Protein AF-A0A6L7ND91-F1 (afdb_monomer)

pLDDT: mean 84.13, std 13.9, range [38.75, 97.88]

Solvent-accessible surface area (backbone atoms only — not comparable to full-atom values): 5614 Å² total; per-residue (Å²): 66,41,70,70,59,48,29,57,61,40,64,59,80,61,87,55,74,89,57,56,77,79,62,77,63,55,82,67,52,74,76,87,76,55,86,89,68,59,56,53,50,30,66,58,37,83,36,39,96,82,53,53,72,62,32,57,75,40,63,49,61,80,38,82,44,91,66,52,100,52,68,38,62,45,88,81,57,44,63,63,80,66,82,71,79,86,125

Nearest PDB structures (foldseek):
  4fwi-assembly1_B  TM=8.197E-01  e=1.663E-04  Caldanaerobacter subterraneus subsp. tengcongensis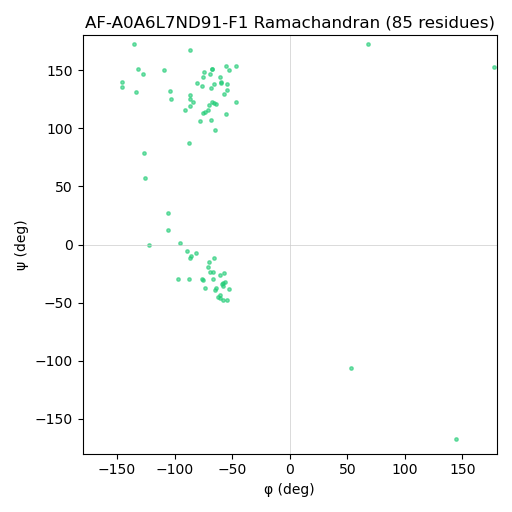 MB4

Secondary structure (DSSP, 8-state):
--HHHHHHHHTSPPSSGGGTTS----PPPSPPPPSSSPPSS-TTGGG-TT--HHHHHSPPPEEE-TTSSSEEE-SS-----PPPP--

Sequence (87 aa):
SHPYTQALVSAVPIPEPVHRGERTRILLPGDVPSPIDPPSACRFRTRCWKAQDLCASQTPRLERRLAGSGQSACHFPEPIRAPGPAS

Structure (mmCIF, N/CA/C/O backbone):
data_AF-A0A6L7ND91-F1
#
_entry.i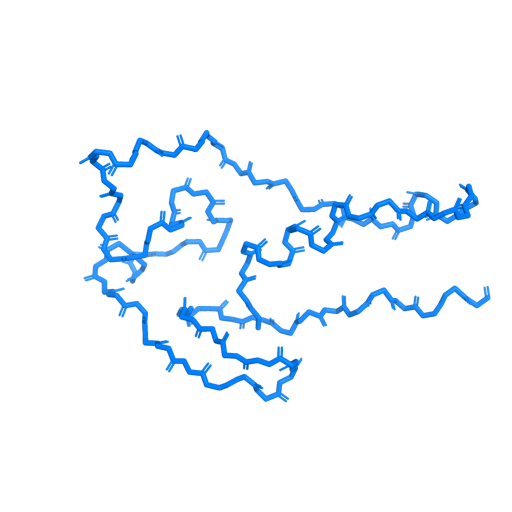d   AF-A0A6L7ND91-F1
#
loop_
_atom_site.group_PDB
_atom_site.id
_atom_site.type_symbol
_atom_site.label_atom_id
_atom_site.label_alt_id
_atom_site.label_comp_id
_atom_site.label_asym_id
_atom_site.label_entity_id
_atom_site.label_seq_id
_atom_site.pdbx_PDB_ins_code
_atom_site.Cartn_x
_atom_site.Cartn_y
_atom_site.Cartn_z
_atom_site.occupancy
_atom_site.B_iso_or_equiv
_atom_site.auth_seq_id
_atom_site.auth_comp_id
_atom_site.auth_asym_id
_atom_site.auth_atom_id
_atom_site.pdbx_PDB_model_num
ATOM 1 N N . SER A 1 1 ? 10.596 -2.961 1.808 1.00 87.81 1 SER A N 1
ATOM 2 C CA . SER A 1 1 ? 9.923 -1.852 1.112 1.00 87.81 1 SER A CA 1
ATOM 3 C C . SER A 1 1 ? 8.421 -2.052 1.142 1.00 87.81 1 SER A C 1
ATOM 5 O O . SER A 1 1 ? 7.970 -3.184 1.291 1.00 87.81 1 SER A O 1
ATOM 7 N N . HIS A 1 2 ? 7.661 -0.962 1.047 1.00 93.44 2 HIS A N 1
ATOM 8 C CA . HIS A 1 2 ? 6.203 -0.984 1.058 1.00 93.44 2 HIS A CA 1
ATOM 9 C C . HIS A 1 2 ? 5.645 -1.355 -0.336 1.00 93.44 2 HIS A C 1
ATOM 11 O O . HIS A 1 2 ? 6.147 -0.816 -1.326 1.00 93.44 2 HIS A O 1
ATOM 17 N N . PRO A 1 3 ? 4.593 -2.195 -0.443 1.00 93.31 3 PRO A N 1
ATOM 18 C CA . PRO A 1 3 ? 3.987 -2.579 -1.727 1.00 93.31 3 PRO A CA 1
ATOM 19 C C . PRO A 1 3 ? 3.580 -1.389 -2.613 1.00 93.31 3 PRO A C 1
ATOM 21 O O . PRO A 1 3 ? 3.836 -1.390 -3.810 1.00 93.31 3 PRO A O 1
ATOM 24 N N . TYR A 1 4 ? 3.056 -0.306 -2.029 1.00 92.62 4 TYR A N 1
ATOM 25 C CA . TYR A 1 4 ? 2.803 0.942 -2.771 1.00 92.62 4 TYR A CA 1
ATOM 26 C C . TYR A 1 4 ? 4.056 1.476 -3.490 1.00 92.62 4 TYR A C 1
ATOM 28 O O . TYR A 1 4 ? 4.015 1.767 -4.681 1.00 92.62 4 TYR A O 1
ATOM 36 N N . THR A 1 5 ? 5.194 1.550 -2.792 1.00 91.06 5 THR A N 1
ATOM 37 C CA . THR A 1 5 ? 6.461 2.008 -3.377 1.00 91.06 5 THR A CA 1
ATOM 38 C C . THR A 1 5 ? 6.948 1.057 -4.465 1.00 91.06 5 THR A C 1
ATOM 40 O O . THR A 1 5 ? 7.429 1.512 -5.496 1.00 91.06 5 THR A O 1
ATOM 43 N N . GLN A 1 6 ? 6.803 -0.257 -4.271 1.00 90.06 6 GLN A N 1
ATOM 44 C CA . GLN A 1 6 ? 7.154 -1.239 -5.300 1.00 90.06 6 GLN A CA 1
ATO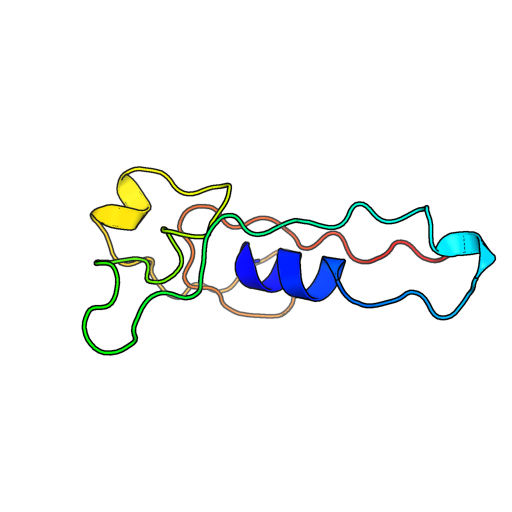M 45 C C . GLN A 1 6 ? 6.320 -1.040 -6.573 1.00 90.06 6 GLN A C 1
ATOM 47 O O . GLN A 1 6 ? 6.882 -1.040 -7.666 1.00 90.06 6 GLN A O 1
ATOM 52 N N . ALA A 1 7 ? 5.013 -0.798 -6.439 1.00 90.38 7 ALA A N 1
ATOM 53 C CA . ALA A 1 7 ? 4.151 -0.526 -7.584 1.00 90.38 7 ALA A CA 1
ATOM 54 C C . ALA A 1 7 ? 4.565 0.749 -8.328 1.00 90.38 7 ALA A C 1
ATOM 56 O O . ALA A 1 7 ? 4.723 0.707 -9.548 1.00 90.38 7 ALA A O 1
ATOM 57 N N . LEU A 1 8 ? 4.846 1.840 -7.604 1.00 90.12 8 LEU A N 1
ATOM 58 C CA . LEU A 1 8 ? 5.345 3.082 -8.204 1.00 90.12 8 LEU A CA 1
ATOM 59 C C . LEU A 1 8 ? 6.654 2.866 -8.976 1.00 90.12 8 LEU A C 1
ATOM 61 O O . LEU A 1 8 ? 6.764 3.281 -10.126 1.00 90.12 8 LEU A O 1
ATOM 65 N N . VAL A 1 9 ? 7.626 2.172 -8.377 1.00 88.12 9 VAL A N 1
ATOM 66 C CA . VAL A 1 9 ? 8.914 1.876 -9.029 1.00 88.12 9 VAL A CA 1
ATOM 67 C C . VAL A 1 9 ? 8.725 0.984 -10.262 1.00 88.12 9 VAL A C 1
ATOM 69 O O . VAL A 1 9 ? 9.394 1.195 -11.275 1.00 88.12 9 VAL A O 1
ATOM 72 N N . SER A 1 10 ? 7.795 0.023 -10.214 1.00 86.19 10 SER A N 1
ATOM 73 C CA . SER A 1 10 ? 7.484 -0.860 -11.350 1.00 86.19 10 SER A CA 1
ATOM 74 C C . SER A 1 10 ? 6.847 -0.126 -12.537 1.00 86.19 10 SER A C 1
ATOM 76 O O . SER A 1 10 ? 6.942 -0.596 -13.670 1.00 86.19 10 SER A O 1
ATOM 78 N N . ALA A 1 11 ? 6.217 1.027 -12.288 1.00 87.75 11 ALA A N 1
ATOM 79 C CA . ALA A 1 11 ? 5.559 1.838 -13.307 1.00 87.75 11 ALA A CA 1
ATOM 80 C C . ALA A 1 11 ? 6.511 2.818 -14.016 1.00 87.75 11 ALA A C 1
ATOM 82 O O . ALA A 1 11 ? 6.125 3.405 -15.027 1.00 87.75 11 ALA A O 1
ATOM 83 N N . VAL A 1 12 ? 7.745 2.991 -13.521 1.00 86.88 12 VAL A N 1
ATOM 84 C CA . VAL A 1 12 ? 8.739 3.884 -14.135 1.00 86.88 12 VAL A CA 1
ATOM 85 C C . VAL A 1 12 ? 9.103 3.365 -15.537 1.00 86.88 12 VAL A C 1
ATOM 87 O O . VAL A 1 12 ? 9.587 2.229 -15.646 1.00 86.88 12 VAL A O 1
ATOM 90 N N . PRO A 1 13 ? 8.894 4.165 -16.605 1.00 80.75 13 PRO A N 1
ATOM 91 C CA . PRO A 1 13 ? 9.246 3.778 -17.967 1.00 80.75 13 PRO A CA 1
ATOM 92 C C . PRO A 1 13 ? 10.746 3.519 -18.111 1.00 80.75 13 PRO A C 1
ATOM 94 O O . PRO A 1 13 ? 11.557 4.221 -17.512 1.00 80.75 13 PRO A O 1
ATOM 97 N N . ILE A 1 14 ? 11.114 2.540 -18.939 1.00 78.50 14 ILE A N 1
ATOM 98 C CA . ILE A 1 14 ? 12.507 2.357 -19.355 1.00 78.50 14 ILE A CA 1
ATOM 99 C C . ILE A 1 14 ? 12.765 3.253 -20.580 1.00 78.50 14 ILE A C 1
ATOM 101 O O . ILE A 1 14 ? 11.964 3.195 -21.526 1.00 78.50 14 ILE A O 1
ATOM 105 N N . PRO A 1 15 ? 13.832 4.080 -20.572 1.00 77.31 15 PRO A N 1
ATOM 106 C CA . PRO A 1 15 ? 14.178 4.946 -21.700 1.00 77.31 15 PRO A CA 1
ATOM 107 C C . PRO A 1 15 ? 14.457 4.147 -22.979 1.00 77.31 15 PRO A C 1
ATOM 109 O O . PRO A 1 15 ? 13.894 4.455 -24.034 1.00 77.31 15 PRO A O 1
ATOM 112 N N . GLU A 1 16 ? 15.239 3.070 -22.870 1.00 79.44 16 GLU A N 1
ATOM 113 C CA . GLU A 1 16 ? 15.630 2.218 -23.993 1.00 79.44 16 GLU A CA 1
ATOM 114 C C . GLU A 1 16 ? 14.443 1.392 -24.530 1.00 79.44 16 GLU A C 1
ATOM 116 O O . GLU A 1 16 ? 13.882 0.559 -23.809 1.00 79.44 16 GLU A O 1
ATOM 121 N N . PRO A 1 17 ? 14.068 1.554 -25.817 1.00 72.56 17 PRO A N 1
ATOM 122 C CA . PRO A 1 17 ? 12.932 0.856 -26.417 1.00 72.56 17 PRO A CA 1
ATOM 123 C C . PRO A 1 17 ? 13.017 -0.668 -26.349 1.00 72.56 17 PRO A C 1
ATOM 125 O O . PRO A 1 17 ? 11.991 -1.322 -26.168 1.00 72.56 17 PRO A O 1
ATOM 128 N N . VAL A 1 18 ? 14.229 -1.209 -26.484 1.00 79.25 18 VAL A N 1
ATOM 129 C CA . VAL A 1 18 ? 14.497 -2.652 -26.547 1.00 79.25 18 VAL A CA 1
ATOM 130 C C . VAL A 1 18 ? 14.183 -3.367 -25.230 1.00 79.25 18 VAL A C 1
ATOM 132 O O . VAL A 1 18 ? 13.712 -4.497 -25.251 1.00 79.25 18 VAL A O 1
ATOM 135 N N . HIS A 1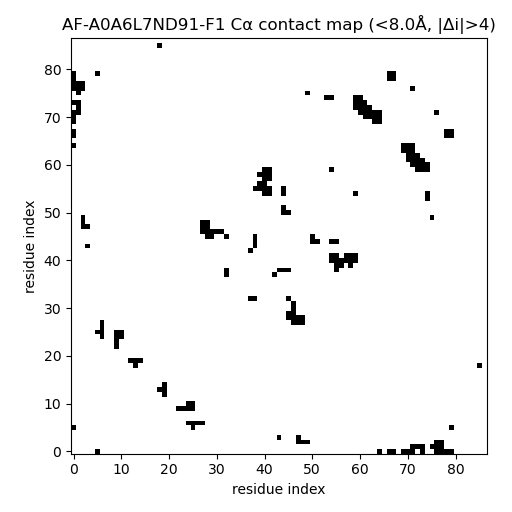 19 ? 14.314 -2.676 -24.096 1.00 72.81 19 HIS A N 1
ATOM 136 C CA . HIS A 1 19 ? 14.096 -3.245 -22.763 1.00 72.81 19 HIS A CA 1
ATOM 137 C C . HIS A 1 19 ? 12.670 -2.996 -22.228 1.00 72.81 19 HIS A C 1
ATOM 139 O O . HIS A 1 19 ? 12.336 -3.393 -21.111 1.00 72.81 19 HIS A O 1
ATOM 145 N N . ARG A 1 20 ? 11.779 -2.341 -22.998 1.00 66.31 20 ARG A N 1
ATOM 146 C CA . ARG A 1 20 ? 10.428 -1.970 -22.520 1.00 66.31 20 ARG A CA 1
ATOM 147 C C . ARG A 1 20 ? 9.557 -3.163 -22.100 1.00 66.31 20 ARG A C 1
ATOM 149 O O . ARG A 1 20 ? 8.667 -2.973 -21.271 1.00 66.31 20 ARG A O 1
ATOM 156 N N . GLY A 1 21 ? 9.796 -4.354 -22.653 1.00 66.75 21 GLY A N 1
ATOM 157 C CA . GLY A 1 21 ? 9.059 -5.585 -22.331 1.00 66.75 21 GLY A CA 1
ATOM 158 C C . GLY A 1 21 ? 9.601 -6.371 -21.132 1.00 66.75 21 GLY A C 1
ATOM 159 O O . GLY A 1 21 ? 8.926 -7.268 -20.638 1.00 66.75 21 GLY A O 1
ATOM 160 N N . GLU A 1 22 ? 10.791 -6.035 -20.633 1.00 72.44 22 GLU A N 1
ATOM 161 C CA . GLU A 1 22 ? 11.507 -6.848 -19.636 1.00 72.44 22 GLU A CA 1
ATOM 162 C C . GLU A 1 22 ? 11.023 -6.620 -18.198 1.00 72.44 22 GLU A C 1
ATOM 164 O O . GLU A 1 22 ? 11.418 -7.328 -17.270 1.00 72.44 22 GLU A O 1
ATOM 169 N N . ARG A 1 23 ? 10.145 -5.631 -17.988 1.00 71.75 23 ARG A N 1
ATOM 170 C CA . ARG A 1 23 ? 9.595 -5.306 -16.671 1.00 71.75 23 ARG A CA 1
ATOM 171 C C . ARG A 1 23 ? 8.171 -5.801 -16.490 1.00 71.75 23 ARG A C 1
ATOM 173 O O . ARG A 1 23 ? 7.246 -5.379 -17.182 1.00 71.75 23 ARG A O 1
ATOM 180 N N . THR A 1 24 ? 7.974 -6.573 -15.428 1.00 78.81 24 THR A N 1
ATOM 181 C CA . THR A 1 24 ? 6.648 -6.862 -14.884 1.00 78.81 24 THR A CA 1
ATOM 182 C C . THR A 1 24 ? 6.127 -5.641 -14.125 1.00 78.81 24 THR A C 1
ATOM 184 O O . THR A 1 24 ? 6.669 -5.261 -13.085 1.00 78.81 24 THR A O 1
ATOM 187 N N . ARG A 1 25 ? 5.069 -5.015 -14.646 1.00 83.94 25 ARG A N 1
ATOM 188 C CA . ARG A 1 25 ? 4.348 -3.943 -13.947 1.00 83.94 25 ARG A CA 1
ATOM 189 C C . ARG A 1 25 ? 3.471 -4.543 -12.860 1.00 83.94 25 ARG A C 1
ATOM 191 O O . ARG A 1 25 ? 2.767 -5.521 -13.103 1.00 83.94 25 ARG A O 1
ATOM 198 N N . ILE A 1 26 ? 3.472 -3.925 -11.687 1.00 88.69 26 ILE A N 1
ATOM 199 C CA . ILE A 1 26 ? 2.554 -4.297 -10.617 1.00 88.69 26 ILE A CA 1
ATOM 200 C C . ILE A 1 26 ? 1.292 -3.448 -10.758 1.00 88.69 26 ILE A C 1
ATOM 202 O O . ILE A 1 26 ? 1.338 -2.225 -10.620 1.00 88.69 26 ILE A O 1
ATOM 206 N N . LEU A 1 27 ? 0.163 -4.097 -11.037 1.00 89.19 27 LEU A N 1
ATOM 207 C CA . LEU A 1 27 ? -1.138 -3.440 -11.108 1.00 89.19 27 LEU A CA 1
ATOM 208 C C . LEU A 1 27 ? -1.760 -3.383 -9.712 1.00 89.19 27 LEU A C 1
ATOM 210 O O . LEU A 1 27 ? -1.895 -4.404 -9.040 1.00 89.19 27 LEU A O 1
ATOM 214 N N . LEU A 1 28 ? -2.133 -2.180 -9.277 1.00 89.44 28 LEU A N 1
ATOM 215 C CA . LEU A 1 28 ? -2.848 -1.997 -8.020 1.00 89.44 28 LEU A CA 1
ATOM 216 C C . LEU A 1 28 ? -4.346 -2.229 -8.244 1.00 89.44 28 LEU A C 1
ATOM 218 O O . LEU A 1 28 ? -4.928 -1.521 -9.069 1.00 89.44 28 LEU A O 1
ATOM 222 N N . PRO A 1 29 ? -4.982 -3.174 -7.529 1.00 87.06 29 PRO A N 1
ATOM 223 C CA . PRO A 1 29 ? -6.422 -3.356 -7.607 1.00 87.06 29 PRO A CA 1
ATOM 224 C C . PRO A 1 29 ? -7.169 -2.164 -6.999 1.00 87.06 29 PRO A C 1
ATOM 226 O O . PRO A 1 29 ? -6.690 -1.510 -6.067 1.00 87.06 29 PRO A O 1
ATOM 229 N N . GLY A 1 30 ? -8.373 -1.928 -7.517 1.00 83.12 30 GLY A N 1
ATOM 230 C CA . GLY A 1 30 ? -9.320 -0.955 -6.985 1.00 83.12 30 GLY A CA 1
ATOM 231 C C . GLY A 1 30 ? -8.912 0.514 -7.134 1.00 83.12 30 GLY A C 1
ATOM 232 O O . GLY A 1 30 ? -7.787 0.871 -7.511 1.00 83.12 30 GLY A O 1
ATOM 233 N N . ASP A 1 31 ? -9.864 1.374 -6.787 1.00 81.00 31 ASP A N 1
ATOM 234 C CA . ASP A 1 31 ? -9.735 2.826 -6.854 1.00 81.00 31 ASP A CA 1
ATOM 235 C C . ASP A 1 31 ? -9.104 3.432 -5.598 1.00 81.00 31 ASP A C 1
ATOM 237 O O . ASP A 1 31 ? -8.934 2.789 -4.558 1.00 81.00 31 ASP A O 1
ATOM 241 N N . VAL A 1 32 ? -8.720 4.705 -5.706 1.00 82.94 32 VAL A N 1
ATOM 242 C CA . VAL A 1 32 ? -8.229 5.492 -4.572 1.00 82.94 32 VAL A CA 1
ATOM 243 C C . VAL A 1 32 ? -9.380 5.689 -3.574 1.00 82.94 32 VAL A C 1
ATOM 245 O O . VAL A 1 32 ? -10.403 6.257 -3.953 1.00 82.94 32 VAL A O 1
ATOM 248 N N . PRO A 1 33 ? -9.241 5.252 -2.308 1.00 82.50 33 PRO A N 1
ATOM 249 C CA . PRO A 1 33 ? -10.285 5.454 -1.312 1.00 82.50 33 PRO A CA 1
ATOM 250 C C . PRO A 1 33 ? -10.442 6.940 -0.973 1.00 82.50 33 PRO A C 1
ATOM 252 O O . PRO A 1 33 ? -9.477 7.709 -1.019 1.00 82.50 33 PRO A O 1
ATOM 255 N N . SER A 1 34 ? -11.657 7.329 -0.584 1.00 83.31 34 SER A N 1
ATOM 256 C CA . SER A 1 34 ? -11.947 8.691 -0.136 1.00 83.31 34 SER A CA 1
ATOM 257 C C . SER A 1 34 ? -11.093 9.067 1.085 1.00 83.31 34 SER A C 1
ATOM 259 O O . SER A 1 34 ? -10.936 8.259 2.002 1.00 83.31 34 SER A O 1
ATOM 261 N N . PRO A 1 35 ? -10.552 10.297 1.151 1.00 84.50 35 PRO A N 1
ATOM 262 C CA . PRO A 1 35 ? -9.825 10.763 2.327 1.00 84.50 35 PRO A CA 1
ATOM 263 C C . PRO A 1 35 ? -10.730 11.026 3.542 1.00 84.50 35 PRO A C 1
ATOM 265 O O . PRO A 1 35 ? -10.203 11.067 4.653 1.00 84.50 35 PRO A O 1
ATOM 268 N N . ILE A 1 36 ? -12.047 11.193 3.340 1.00 89.31 36 ILE A N 1
ATOM 269 C CA . ILE A 1 36 ? -13.031 11.483 4.401 1.00 89.31 36 ILE A CA 1
ATOM 270 C C . ILE A 1 36 ? -13.310 10.245 5.261 1.00 89.31 36 ILE A C 1
ATOM 272 O O . ILE A 1 36 ? -13.445 10.370 6.473 1.00 89.31 36 ILE A O 1
ATOM 276 N N . ASP A 1 37 ? -13.346 9.061 4.646 1.00 85.94 37 ASP A N 1
ATOM 277 C CA . ASP A 1 37 ? -13.555 7.784 5.335 1.00 85.94 37 ASP A CA 1
ATOM 278 C C . ASP A 1 37 ? -12.425 6.806 4.978 1.00 85.94 37 ASP A C 1
ATOM 280 O O . ASP A 1 37 ? -12.545 5.983 4.063 1.00 85.94 37 ASP A O 1
ATOM 284 N N . PRO A 1 38 ? -11.247 6.962 5.609 1.00 86.81 38 PRO A N 1
ATOM 285 C CA . PRO A 1 38 ? -10.101 6.146 5.274 1.00 86.81 38 PRO A CA 1
ATOM 286 C C . PRO A 1 38 ? -10.248 4.722 5.824 1.00 86.81 38 PRO A C 1
ATOM 288 O O . PRO A 1 38 ? -10.740 4.529 6.936 1.00 86.81 38 PRO A O 1
ATOM 291 N N . PRO A 1 39 ? -9.691 3.712 5.131 1.00 90.38 39 PRO A N 1
ATOM 292 C CA . PRO A 1 39 ? -9.614 2.367 5.682 1.00 90.38 39 PRO A CA 1
ATOM 293 C C . PRO A 1 39 ? -8.911 2.371 7.053 1.00 90.38 39 PRO A C 1
ATOM 295 O O . PRO A 1 39 ? -7.836 2.957 7.200 1.00 90.38 39 PRO A O 1
ATOM 298 N N . SER A 1 40 ? -9.496 1.679 8.039 1.00 93.69 40 SER A N 1
ATOM 299 C CA . SER A 1 40 ? -8.880 1.400 9.350 1.00 93.69 40 SER A CA 1
ATOM 300 C C . SER A 1 40 ? -7.426 0.885 9.271 1.00 93.69 40 SER A C 1
ATOM 302 O O . SER A 1 40 ? -7.020 0.233 8.310 1.00 93.69 40 SER A O 1
ATOM 304 N N . ALA A 1 41 ? -6.626 1.110 10.313 1.00 96.00 41 ALA A N 1
ATOM 305 C CA . ALA A 1 41 ? -5.267 0.570 10.399 1.00 96.00 41 ALA A CA 1
ATOM 306 C C . ALA A 1 41 ? -4.384 0.908 9.169 1.00 96.00 41 ALA A C 1
ATOM 308 O O . ALA A 1 41 ? -3.933 2.045 9.013 1.00 96.00 41 ALA A O 1
ATOM 309 N N . CYS A 1 42 ? -4.109 -0.054 8.281 1.00 96.25 42 CYS A N 1
ATOM 310 C CA . CYS A 1 42 ? -3.373 0.198 7.045 1.00 96.25 42 CYS A CA 1
ATOM 311 C C . CYS A 1 42 ? -4.271 0.855 5.984 1.00 96.25 42 CYS A C 1
ATOM 313 O O . CYS A 1 42 ? -5.054 0.189 5.304 1.00 96.25 42 CYS A O 1
ATOM 315 N N . ARG A 1 43 ? -4.064 2.158 5.753 1.00 93.44 43 ARG A N 1
ATOM 316 C CA . ARG A 1 43 ? -4.786 2.951 4.736 1.00 93.44 43 ARG A CA 1
ATOM 317 C C . ARG A 1 43 ? -4.661 2.405 3.310 1.00 93.44 43 ARG A C 1
ATOM 319 O O . ARG A 1 43 ? -5.518 2.669 2.478 1.00 93.44 43 ARG A O 1
ATOM 326 N N . PHE A 1 44 ? -3.593 1.660 3.016 1.00 94.94 44 PHE A N 1
ATOM 327 C CA . PHE A 1 44 ? -3.345 1.092 1.688 1.00 94.94 44 PHE A CA 1
ATOM 328 C C . PHE A 1 44 ? -3.969 -0.300 1.491 1.00 94.94 44 PHE A C 1
ATOM 330 O O . PHE A 1 44 ? -3.921 -0.836 0.386 1.00 94.94 44 PHE A O 1
ATOM 337 N N . ARG A 1 45 ? -4.559 -0.915 2.529 1.00 94.50 45 ARG A N 1
ATOM 338 C CA . ARG A 1 45 ? -4.989 -2.323 2.464 1.00 94.50 45 ARG A CA 1
ATOM 339 C C . ARG A 1 45 ? -5.979 -2.616 1.334 1.00 94.50 45 ARG A C 1
ATOM 341 O O . ARG A 1 45 ? -5.917 -3.691 0.763 1.00 94.50 45 ARG A O 1
ATOM 348 N N . T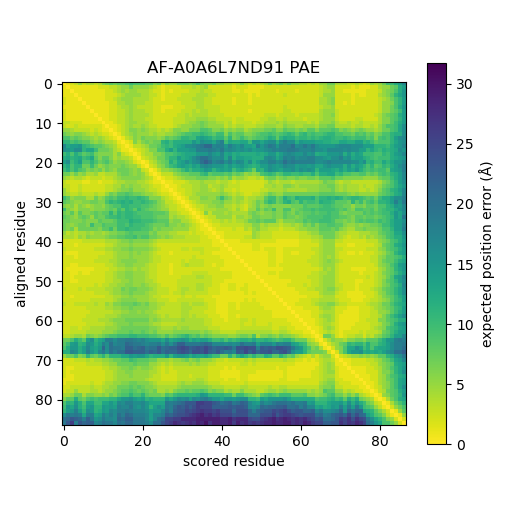HR A 1 46 ? -6.848 -1.667 0.987 1.00 93.81 46 THR A N 1
ATOM 349 C CA . THR A 1 46 ? -7.890 -1.851 -0.039 1.00 93.81 46 THR A CA 1
ATOM 350 C C . THR A 1 46 ? -7.328 -1.937 -1.456 1.00 93.81 46 THR A C 1
ATOM 352 O O . THR A 1 46 ? -8.028 -2.375 -2.360 1.00 93.81 46 THR A O 1
ATOM 355 N N . ARG A 1 47 ? -6.062 -1.545 -1.646 1.00 94.81 47 ARG A N 1
ATOM 356 C CA . ARG A 1 47 ? -5.353 -1.565 -2.934 1.00 94.81 47 ARG A CA 1
ATOM 357 C C . ARG A 1 47 ? -4.073 -2.397 -2.905 1.00 94.81 47 ARG A C 1
ATOM 359 O O . ARG A 1 47 ? -3.341 -2.464 -3.888 1.00 94.81 47 ARG A O 1
ATOM 366 N N . CYS A 1 48 ? -3.742 -2.987 -1.762 1.00 94.75 48 CYS A N 1
ATOM 367 C CA . CYS A 1 48 ? -2.529 -3.768 -1.596 1.00 94.75 48 CYS A CA 1
ATOM 368 C C . CYS A 1 48 ? -2.793 -5.211 -2.028 1.00 94.75 48 CYS A C 1
ATOM 370 O O . CYS A 1 48 ? -3.572 -5.906 -1.383 1.00 94.75 48 CYS A O 1
ATOM 372 N N . TRP A 1 49 ? -2.081 -5.707 -3.044 1.00 93.19 49 TRP A N 1
ATOM 373 C CA . TRP A 1 49 ? -2.187 -7.113 -3.469 1.00 93.19 49 TRP A CA 1
ATOM 374 C C . TRP A 1 49 ? -1.670 -8.114 -2.418 1.00 93.19 49 TRP A C 1
ATOM 376 O O . TRP A 1 49 ? -1.883 -9.312 -2.549 1.00 93.19 49 TRP A O 1
ATOM 386 N N . LYS A 1 50 ? -0.987 -7.624 -1.373 1.00 94.12 50 LYS A N 1
ATOM 387 C CA . LYS A 1 50 ? -0.505 -8.408 -0.225 1.00 94.12 50 LYS A CA 1
ATOM 388 C C . LYS A 1 50 ? -1.314 -8.172 1.052 1.00 94.12 50 LYS A C 1
ATOM 390 O O . LYS A 1 50 ? -0.824 -8.474 2.140 1.00 94.12 50 LYS A O 1
ATOM 395 N N . ALA A 1 51 ? -2.473 -7.518 0.967 1.00 95.50 51 ALA A N 1
ATOM 396 C CA . ALA A 1 51 ? -3.291 -7.273 2.148 1.00 95.50 51 ALA A CA 1
ATOM 397 C C . ALA A 1 51 ? -3.700 -8.596 2.810 1.00 95.50 51 ALA A C 1
ATOM 399 O O . ALA A 1 51 ? -4.040 -9.560 2.136 1.00 95.50 51 ALA A O 1
ATOM 400 N N . GLN A 1 52 ? -3.665 -8.608 4.139 1.00 96.56 52 GLN A N 1
ATOM 401 C CA . GLN A 1 52 ? -4.168 -9.690 4.984 1.00 96.56 52 GLN A CA 1
ATOM 402 C C . GLN A 1 52 ? -4.971 -9.069 6.132 1.00 96.56 52 GLN A C 1
ATOM 404 O O . GLN A 1 52 ? -4.921 -7.848 6.328 1.00 96.56 52 GLN A O 1
ATOM 409 N N . ASP A 1 53 ? -5.645 -9.887 6.937 1.00 97.06 53 ASP A N 1
ATOM 410 C CA . ASP A 1 53 ? -6.512 -9.427 8.035 1.00 97.06 53 ASP A CA 1
ATOM 411 C C . ASP A 1 53 ? -5.791 -8.529 9.051 1.00 97.06 53 ASP A C 1
ATOM 413 O O . ASP A 1 53 ? -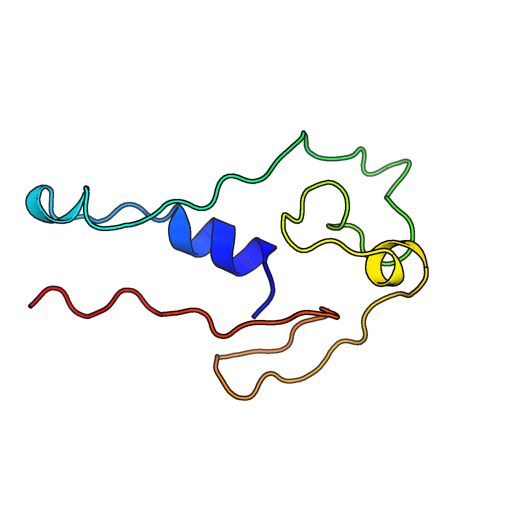6.358 -7.564 9.577 1.00 97.06 53 ASP A O 1
ATOM 417 N N . LEU A 1 54 ? -4.493 -8.765 9.268 1.00 97.69 54 LEU A N 1
ATOM 418 C CA . LEU A 1 54 ? -3.658 -7.929 10.132 1.00 97.69 54 LEU A CA 1
ATOM 419 C C . LEU A 1 54 ? -3.616 -6.461 9.666 1.00 97.69 54 LEU A C 1
ATOM 421 O O . LEU A 1 54 ? -3.585 -5.540 10.480 1.00 97.69 54 LEU A O 1
ATOM 425 N N . CYS A 1 55 ? -3.675 -6.221 8.353 1.00 97.38 55 CYS A N 1
ATOM 426 C CA . CYS A 1 55 ? -3.687 -4.877 7.776 1.00 97.38 55 CYS A CA 1
ATOM 427 C C . CYS A 1 55 ? -4.993 -4.118 8.054 1.00 97.38 55 CYS A C 1
ATOM 429 O O . CYS A 1 55 ? -4.991 -2.888 8.003 1.00 97.38 55 CYS A O 1
ATOM 431 N N . ALA A 1 56 ? -6.099 -4.820 8.308 1.00 96.75 56 ALA A N 1
ATOM 432 C CA . ALA A 1 56 ? -7.386 -4.212 8.648 1.00 96.75 56 ALA A CA 1
ATOM 433 C C . ALA A 1 56 ? -7.536 -3.947 10.152 1.00 96.75 56 ALA A C 1
ATOM 435 O O . ALA A 1 56 ? -8.217 -2.993 10.537 1.00 96.75 56 ALA A O 1
ATOM 436 N N . SER A 1 57 ? -6.890 -4.774 10.975 1.00 97.69 57 SER A N 1
ATOM 437 C CA . SER A 1 57 ? -7.036 -4.780 12.433 1.00 97.69 57 SER A CA 1
ATOM 438 C C . SER A 1 57 ? -5.954 -3.992 13.173 1.00 97.69 57 SER A C 1
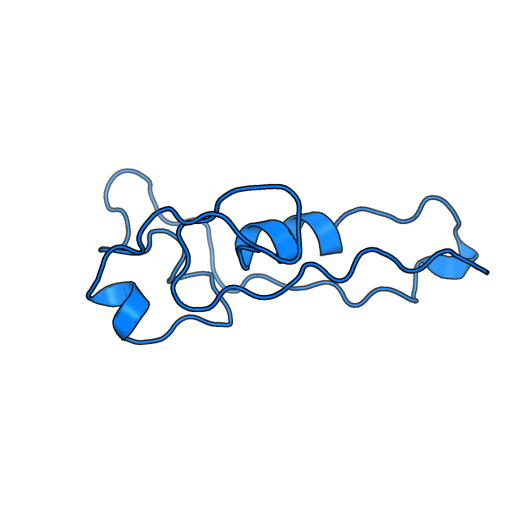ATOM 440 O O . SER A 1 57 ? -6.236 -3.448 14.237 1.00 97.69 57 SER A O 1
ATOM 442 N N . GLN A 1 58 ? -4.731 -3.894 12.639 1.00 97.88 58 GLN A N 1
ATOM 443 C CA . GLN A 1 58 ? -3.605 -3.277 13.349 1.00 97.88 58 GLN A CA 1
ATOM 444 C C . GLN A 1 58 ? -2.829 -2.292 12.480 1.00 97.88 58 GLN A C 1
ATOM 446 O O . GLN A 1 58 ? -2.422 -2.605 11.359 1.00 97.88 58 GLN A O 1
ATOM 451 N N . THR A 1 59 ? -2.576 -1.096 13.011 1.00 97.25 59 THR A N 1
ATOM 452 C CA . THR A 1 59 ? -1.747 -0.091 12.336 1.00 97.25 59 THR A CA 1
ATOM 453 C C . THR A 1 59 ? -0.293 -0.574 12.279 1.00 97.25 59 THR A C 1
ATOM 455 O O . THR A 1 59 ? 0.294 -0.836 13.332 1.00 97.25 59 THR A O 1
ATOM 458 N N . PRO A 1 60 ? 0.320 -0.695 11.086 1.00 96.81 60 PRO A N 1
ATOM 459 C CA . PRO A 1 60 ? 1.712 -1.112 10.982 1.00 96.81 60 PRO A CA 1
ATOM 460 C C . PRO A 1 60 ? 2.649 -0.066 11.588 1.00 96.81 60 PRO A C 1
ATOM 462 O O . PRO A 1 60 ? 2.488 1.135 11.367 1.00 96.81 60 PRO A O 1
ATOM 465 N N . ARG A 1 61 ? 3.663 -0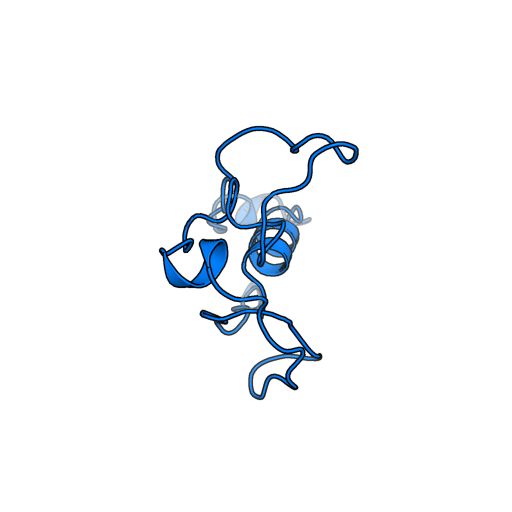.527 12.325 1.00 96.06 61 ARG A N 1
ATOM 466 C CA . ARG A 1 61 ? 4.686 0.349 12.907 1.00 96.06 61 ARG A CA 1
ATOM 467 C C . ARG A 1 61 ? 5.661 0.827 11.839 1.00 96.06 61 ARG A C 1
ATOM 469 O O . ARG A 1 61 ? 6.001 0.085 10.917 1.00 96.06 61 ARG A O 1
ATOM 476 N N . LEU A 1 62 ? 6.125 2.067 11.977 1.00 95.00 62 LEU A N 1
ATOM 477 C CA . LEU A 1 62 ? 7.188 2.604 11.139 1.00 95.00 62 LEU A CA 1
ATOM 478 C C . LEU A 1 62 ? 8.524 1.983 11.557 1.00 95.00 62 LEU A C 1
ATOM 480 O O . LEU A 1 62 ? 9.006 2.221 12.660 1.00 95.00 62 LEU A O 1
ATOM 484 N N . GLU A 1 63 ? 9.119 1.194 10.667 1.00 93.38 63 GLU A N 1
ATOM 485 C CA . GLU A 1 63 ? 10.357 0.462 10.942 1.00 93.38 63 GLU A CA 1
ATOM 486 C C . GLU A 1 63 ? 11.408 0.726 9.868 1.00 93.38 63 GLU A C 1
ATOM 488 O O . GLU A 1 63 ? 11.089 0.854 8.680 1.00 93.38 63 GLU A O 1
ATOM 493 N N . ARG A 1 64 ? 12.682 0.744 10.272 1.00 90.94 64 ARG A N 1
ATOM 494 C CA . ARG A 1 64 ? 13.824 0.782 9.352 1.00 90.94 64 ARG A CA 1
ATOM 495 C C . ARG A 1 64 ? 13.917 -0.539 8.584 1.00 90.94 64 ARG A C 1
ATOM 497 O O . ARG A 1 64 ? 13.803 -1.609 9.176 1.00 90.94 64 ARG A O 1
ATOM 504 N N . ARG A 1 65 ? 14.131 -0.481 7.265 1.00 87.50 65 ARG A N 1
ATOM 505 C CA . ARG A 1 65 ? 14.237 -1.680 6.417 1.00 87.50 65 ARG A CA 1
ATOM 506 C C . ARG A 1 65 ? 15.690 -1.950 6.042 1.00 87.50 65 ARG A C 1
ATOM 508 O O . ARG A 1 65 ? 16.397 -1.051 5.614 1.00 87.50 65 ARG A O 1
ATOM 515 N N . LEU A 1 66 ? 16.114 -3.203 6.209 1.00 69.50 66 LEU A N 1
ATOM 516 C CA . LEU A 1 66 ? 17.507 -3.629 6.022 1.00 69.50 66 LEU A CA 1
ATOM 517 C C . LEU A 1 66 ? 17.907 -3.743 4.538 1.00 69.50 66 LEU A C 1
ATOM 519 O O . LEU A 1 66 ? 19.057 -3.510 4.197 1.00 69.50 66 LEU A O 1
ATOM 523 N N . ALA A 1 67 ? 16.955 -4.063 3.652 1.00 64.50 67 ALA A N 1
ATOM 524 C CA . ALA A 1 67 ? 17.200 -4.388 2.239 1.00 64.50 67 ALA A CA 1
ATOM 525 C C . ALA A 1 67 ? 16.803 -3.269 1.245 1.00 64.50 67 ALA A C 1
ATOM 527 O O . ALA A 1 67 ? 16.401 -3.542 0.116 1.00 64.50 67 ALA A O 1
ATOM 528 N N . GLY A 1 68 ? 16.826 -2.005 1.672 1.00 60.78 68 GLY A N 1
ATOM 529 C CA . GLY A 1 68 ? 16.517 -0.851 0.823 1.00 60.78 68 GLY A CA 1
ATOM 530 C C . GLY A 1 68 ? 16.567 0.456 1.609 1.00 60.78 68 GLY A C 1
ATOM 531 O O . GLY A 1 68 ? 16.348 0.459 2.818 1.00 60.78 68 GLY A O 1
ATOM 532 N N . SER A 1 69 ? 16.857 1.567 0.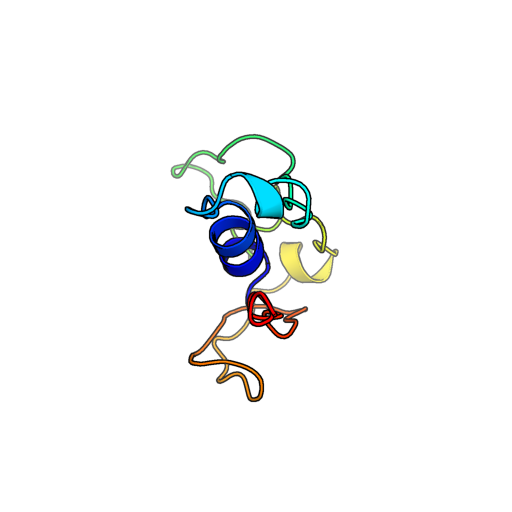934 1.00 61.31 69 SER A N 1
ATOM 533 C CA . SER A 1 69 ? 16.971 2.892 1.546 1.00 61.31 69 SER A CA 1
ATOM 534 C C . SER A 1 69 ? 15.625 3.365 2.109 1.00 61.31 69 SER A C 1
ATOM 536 O O . SER A 1 69 ? 14.771 3.874 1.388 1.00 61.31 69 SER A O 1
ATOM 538 N N . GLY A 1 70 ? 15.421 3.200 3.420 1.00 80.19 70 GLY A N 1
ATOM 539 C CA . GLY A 1 70 ? 14.392 3.941 4.145 1.00 80.19 70 GLY A CA 1
ATOM 540 C C . GLY A 1 70 ? 13.681 3.200 5.272 1.00 80.19 70 GLY A C 1
ATOM 541 O O . GLY A 1 70 ? 14.078 2.136 5.752 1.00 80.19 70 GLY A O 1
ATOM 542 N N . GLN A 1 71 ? 12.595 3.829 5.709 1.00 91.62 71 GLN A N 1
ATOM 543 C CA . GLN A 1 71 ? 11.662 3.310 6.700 1.00 91.62 71 GLN A CA 1
ATOM 544 C C . GLN A 1 71 ? 10.352 2.953 5.998 1.00 91.62 71 GLN A C 1
ATOM 546 O O . GLN A 1 71 ? 9.988 3.584 5.005 1.00 91.62 71 GLN A O 1
ATOM 551 N N . SER A 1 72 ? 9.619 1.959 6.494 1.00 92.62 72 SER A N 1
ATOM 552 C CA . SER A 1 72 ? 8.255 1.725 6.018 1.00 92.62 72 SER A CA 1
ATOM 553 C C . SER A 1 72 ? 7.334 1.224 7.117 1.00 92.62 72 SER A C 1
ATOM 555 O O . SER A 1 72 ? 7.707 0.340 7.885 1.00 92.62 72 SER A O 1
ATOM 557 N N . ALA A 1 73 ? 6.101 1.728 7.124 1.00 95.38 73 ALA A N 1
ATOM 558 C CA . ALA A 1 73 ? 5.007 1.199 7.927 1.00 95.38 73 ALA A CA 1
ATOM 559 C C . ALA A 1 73 ? 4.294 0.087 7.146 1.00 95.38 73 ALA A C 1
ATOM 561 O O . ALA A 1 73 ? 3.375 0.344 6.377 1.00 95.38 73 ALA A O 1
ATOM 562 N N . CYS A 1 74 ? 4.784 -1.149 7.261 1.00 95.81 74 CYS A N 1
ATOM 563 C CA . CYS A 1 74 ? 4.236 -2.307 6.553 1.00 95.81 74 CYS A CA 1
ATOM 564 C C . CYS A 1 74 ? 4.361 -3.567 7.410 1.00 95.81 74 CYS A C 1
ATOM 566 O O . CYS A 1 74 ? 5.437 -3.818 7.947 1.00 95.81 74 CYS A O 1
ATOM 568 N N . HIS A 1 75 ? 3.302 -4.372 7.469 1.00 96.44 75 HIS A N 1
ATOM 569 C CA . HIS A 1 75 ? 3.344 -5.696 8.100 1.00 96.44 75 HIS A CA 1
ATOM 570 C C . HIS A 1 75 ? 4.072 -6.736 7.240 1.00 96.44 75 HIS A C 1
ATOM 572 O O . HIS A 1 75 ? 4.720 -7.625 7.772 1.00 96.44 75 HIS A O 1
ATOM 578 N N . PHE A 1 76 ? 4.014 -6.597 5.908 1.00 94.81 76 PHE A N 1
ATOM 579 C CA . PHE A 1 76 ? 4.559 -7.577 4.954 1.00 94.81 76 PHE A CA 1
ATOM 580 C C . PHE A 1 76 ? 5.537 -6.946 3.945 1.00 94.81 76 PHE A C 1
ATOM 582 O O . PHE A 1 76 ? 5.308 -7.008 2.728 1.00 94.81 76 PHE A O 1
ATOM 589 N N . PRO A 1 77 ? 6.612 -6.291 4.421 1.00 92.00 77 PRO A N 1
ATOM 590 C CA . PRO A 1 77 ? 7.573 -5.613 3.564 1.00 92.00 77 PRO A CA 1
ATOM 591 C C . PRO A 1 77 ? 8.403 -6.608 2.746 1.00 92.00 77 PRO A C 1
ATOM 593 O O . PRO A 1 77 ? 8.807 -7.654 3.239 1.00 92.00 77 PRO A O 1
ATOM 596 N N . GLU A 1 78 ? 8.768 -6.218 1.529 1.00 87.88 78 GLU A N 1
ATOM 597 C CA . GLU A 1 78 ? 9.702 -6.978 0.685 1.00 87.88 78 GLU A CA 1
ATOM 598 C C . GLU A 1 78 ? 10.784 -6.065 0.114 1.00 87.88 78 GLU A C 1
ATOM 600 O O . GLU A 1 78 ? 10.536 -4.862 -0.060 1.00 87.88 78 GLU A O 1
ATOM 605 N N . PRO A 1 79 ? 11.992 -6.579 -0.157 1.00 82.50 79 PRO A N 1
ATOM 606 C CA . PRO A 1 79 ? 13.019 -5.803 -0.841 1.00 82.50 79 PRO A CA 1
ATOM 607 C C . PRO A 1 79 ? 12.471 -5.258 -2.167 1.00 82.50 79 PRO A C 1
ATOM 609 O O . PRO A 1 79 ? 11.751 -5.951 -2.883 1.00 82.50 79 PRO A O 1
ATOM 612 N N . ILE A 1 80 ? 12.788 -3.999 -2.496 1.00 74.00 80 ILE A N 1
ATOM 613 C CA . ILE A 1 80 ? 12.629 -3.558 -3.886 1.00 74.00 80 ILE A CA 1
ATOM 614 C C . ILE A 1 80 ? 13.733 -4.269 -4.645 1.00 74.00 80 ILE A C 1
ATOM 616 O O . ILE A 1 80 ? 14.911 -4.015 -4.401 1.00 74.00 80 ILE A O 1
ATOM 620 N N . ARG A 1 81 ? 13.356 -5.150 -5.565 1.00 65.81 81 ARG A N 1
ATOM 621 C CA . ARG A 1 81 ? 14.297 -5.593 -6.581 1.00 65.81 81 ARG A CA 1
ATOM 622 C C . ARG A 1 81 ? 14.538 -4.375 -7.470 1.00 65.81 81 ARG A C 1
ATOM 624 O O . ARG A 1 81 ? 13.621 -3.922 -8.155 1.00 65.81 81 ARG A O 1
ATOM 631 N N . ALA A 1 82 ? 15.720 -3.772 -7.358 1.00 54.69 82 ALA A N 1
ATOM 632 C CA . ALA A 1 82 ? 16.116 -2.708 -8.271 1.00 54.69 82 ALA A CA 1
ATOM 633 C C . ALA A 1 82 ? 15.957 -3.217 -9.717 1.00 54.69 82 ALA A C 1
ATOM 635 O O . ALA A 1 82 ? 16.088 -4.430 -9.931 1.00 54.69 82 ALA A O 1
ATOM 636 N N . PRO A 1 83 ? 15.668 -2.346 -10.707 1.00 52.78 83 PRO A N 1
ATOM 637 C CA . PRO A 1 83 ? 15.971 -2.720 -12.085 1.00 52.78 83 PRO A CA 1
ATOM 638 C C . PRO A 1 83 ? 17.388 -3.285 -12.102 1.00 52.78 83 PRO A C 1
ATOM 640 O O . PRO A 1 83 ? 18.312 -2.616 -11.637 1.00 52.78 83 PRO A O 1
ATOM 643 N N . GLY A 1 84 ? 17.540 -4.526 -12.563 1.00 47.47 84 GLY A N 1
ATOM 644 C CA . GLY A 1 84 ? 18.867 -5.032 -12.878 1.00 47.47 84 GLY A CA 1
ATOM 645 C C . GLY A 1 84 ? 19.533 -4.080 -13.875 1.00 47.47 84 GLY A C 1
ATOM 646 O O . GLY A 1 84 ? 18.820 -3.376 -14.601 1.00 47.47 84 GLY A O 1
ATOM 647 N N . PRO A 1 85 ? 20.871 -4.008 -13.902 1.00 39.91 85 PRO A N 1
ATOM 648 C CA . PRO A 1 85 ? 21.538 -3.301 -14.980 1.00 39.91 85 PRO A CA 1
ATOM 649 C C . PRO A 1 85 ? 21.090 -3.940 -16.298 1.00 39.91 85 PRO A C 1
ATOM 651 O O . PRO A 1 85 ? 21.131 -5.165 -16.427 1.00 39.91 85 PRO A O 1
ATOM 654 N N . ALA A 1 86 ? 20.638 -3.117 -17.248 1.00 45.44 86 ALA A N 1
ATOM 655 C CA . ALA A 1 86 ? 20.643 -3.527 -18.643 1.00 45.44 86 ALA A CA 1
ATOM 656 C C . ALA A 1 86 ? 22.093 -3.927 -18.948 1.00 45.44 86 ALA A C 1
ATOM 658 O O . ALA A 1 86 ? 22.998 -3.104 -18.794 1.00 45.44 86 ALA A O 1
ATOM 659 N N . SER A 1 87 ? 22.309 -5.218 -19.194 1.00 38.75 87 SER A N 1
ATOM 660 C CA . SER A 1 87 ? 23.589 -5.719 -19.698 1.00 38.75 87 SER A CA 1
ATOM 661 C C . SER A 1 87 ? 23.657 -5.473 -21.193 1.00 38.75 87 SER A C 1
ATOM 663 O O . SER A 1 87 ? 22.590 -5.585 -21.835 1.00 38.75 87 SER A O 1
#

Foldseek 3Di:
DDQVVLQVLLPDADPDPVCRPVGDHDAFDDDQDDPVDAQAQQSCLVRRPPHDPCNRVHHFDWAADPQDPDTDRDPDDDHNPHPDPPD

Mean predicted aligned error: 6.67 Å

Radius of gyration: 14.9 Å; Cα contacts (8 Å, |Δi|>4): 109; chains: 1; bounding box: 37×21×40 Å